Protein AF-A0A9D1XQT3-F1 (afdb_monomer_lite)

Foldseek 3Di:
DDPDPDDLVVCCVVVVDDSVVVVCCCCPPNVCLVVDPCNVPPVVPDDDPVNDDPDDDPPPPPPD

Radius of gyration: 16.15 Å; chains: 1; bounding box: 36×18×39 Å

Sequence (64 aa):
METSPVTCRTLETFYHINAHTFEKQYKETLSGFRDWDQLDHADSWLLFPENIGPRLAIDESSLS

Structure (mmCIF, N/CA/C/O backbone):
data_AF-A0A9D1XQT3-F1
#
_entry.id   AF-A0A9D1XQT3-F1
#
loop_
_atom_site.group_PDB
_atom_site.id
_atom_site.type_symbol
_atom_site.label_atom_id
_atom_site.label_alt_id
_atom_site.label_comp_id
_atom_site.label_asym_id
_atom_site.label_entity_id
_atom_site.label_seq_id
_atom_site.pdbx_PDB_ins_code
_atom_site.Cartn_x
_atom_site.Cartn_y
_atom_site.Cartn_z
_atom_site.occupancy
_atom_site.B_iso_or_equiv
_atom_site.auth_seq_id
_atom_site.auth_comp_id
_atom_site.auth_asym_id
_atom_site.auth_atom_id
_atom_site.pdbx_PDB_model_num
ATOM 1 N N . MET A 1 1 ? 21.345 -3.430 6.162 1.00 48.03 1 MET A N 1
ATOM 2 C CA . MET A 1 1 ? 19.902 -3.401 6.464 1.00 48.03 1 MET A CA 1
ATOM 3 C C . MET A 1 1 ? 19.465 -1.981 6.174 1.00 48.03 1 MET A C 1
ATOM 5 O O . MET A 1 1 ? 20.027 -1.081 6.782 1.00 48.03 1 MET A O 1
ATOM 9 N N . GLU A 1 2 ? 18.646 -1.783 5.142 1.00 44.53 2 GLU A N 1
ATOM 10 C CA . GLU A 1 2 ? 18.252 -0.453 4.654 1.00 44.53 2 GLU A CA 1
ATOM 11 C C . GLU A 1 2 ? 17.596 0.349 5.789 1.00 44.53 2 GLU A C 1
ATOM 13 O O . GLU A 1 2 ? 16.628 -0.103 6.396 1.00 44.53 2 GLU A O 1
ATOM 18 N N . THR A 1 3 ? 18.178 1.502 6.125 1.00 57.16 3 THR A N 1
ATOM 19 C CA . THR A 1 3 ? 17.808 2.341 7.281 1.00 57.16 3 THR A CA 1
ATOM 20 C C . THR A 1 3 ? 16.882 3.501 6.920 1.00 57.16 3 THR A C 1
ATOM 22 O O . THR A 1 3 ? 16.460 4.237 7.809 1.00 57.16 3 THR A O 1
ATOM 25 N N . SER A 1 4 ? 16.561 3.684 5.636 1.00 61.28 4 SER A N 1
ATOM 26 C CA . SER A 1 4 ? 15.632 4.720 5.176 1.00 61.28 4 SER A CA 1
ATOM 27 C C . SER A 1 4 ? 14.276 4.128 4.797 1.00 61.28 4 SER A C 1
ATOM 29 O O . SER A 1 4 ? 14.235 3.065 4.176 1.00 61.28 4 SER A O 1
ATOM 31 N N . PRO A 1 5 ? 13.162 4.809 5.125 1.00 61.31 5 PRO A N 1
ATOM 32 C CA . PRO A 1 5 ? 11.839 4.389 4.685 1.00 61.31 5 PRO A CA 1
ATOM 33 C C . PRO A 1 5 ? 11.788 4.365 3.152 1.00 61.31 5 PRO A C 1
ATOM 35 O O . PRO A 1 5 ? 11.929 5.397 2.493 1.00 61.31 5 PRO A O 1
ATOM 38 N N . VAL A 1 6 ? 11.606 3.169 2.587 1.00 65.44 6 VAL A N 1
ATOM 39 C CA . VAL A 1 6 ? 11.474 2.975 1.141 1.00 65.44 6 VAL A CA 1
ATOM 40 C C . VAL A 1 6 ? 10.077 3.432 0.737 1.00 65.44 6 VAL A C 1
ATOM 42 O O . VAL A 1 6 ? 9.074 2.831 1.108 1.00 65.44 6 VAL A O 1
ATOM 45 N N . THR A 1 7 ? 10.012 4.518 -0.023 1.00 70.06 7 THR A N 1
ATOM 46 C CA . THR A 1 7 ? 8.779 5.004 -0.652 1.00 70.06 7 THR A CA 1
ATOM 47 C C . THR A 1 7 ? 8.797 4.672 -2.146 1.00 70.06 7 THR A C 1
ATOM 49 O O . THR A 1 7 ? 9.849 4.367 -2.716 1.00 70.06 7 THR A O 1
ATOM 52 N N . CYS A 1 8 ? 7.665 4.794 -2.843 1.00 69.62 8 CYS A N 1
ATOM 53 C CA . CYS A 1 8 ? 7.643 4.653 -4.307 1.00 69.62 8 CYS A CA 1
ATOM 54 C C . CYS A 1 8 ? 8.657 5.587 -5.007 1.00 69.62 8 CYS A C 1
ATOM 56 O O . CYS A 1 8 ? 9.177 5.250 -6.067 1.00 69.62 8 CYS A O 1
ATOM 58 N N . ARG A 1 9 ? 9.017 6.719 -4.382 1.00 71.06 9 ARG A N 1
ATOM 59 C CA . ARG A 1 9 ? 10.024 7.668 -4.891 1.00 71.06 9 ARG A CA 1
ATOM 60 C C . ARG A 1 9 ? 11.457 7.146 -4.831 1.00 71.06 9 ARG A C 1
ATOM 62 O O . ARG A 1 9 ? 12.262 7.484 -5.690 1.00 71.06 9 ARG A O 1
ATOM 69 N N . THR A 1 10 ? 11.792 6.302 -3.856 1.00 81.31 10 THR A N 1
ATOM 70 C CA . THR A 1 10 ? 13.116 5.658 -3.843 1.00 81.31 10 THR A CA 1
ATOM 71 C C . THR A 1 10 ? 13.268 4.687 -5.016 1.00 81.31 10 THR A C 1
ATOM 73 O O . THR A 1 10 ? 14.336 4.640 -5.620 1.00 81.31 10 THR A O 1
ATOM 76 N N . LEU A 1 11 ? 12.195 3.997 -5.425 1.00 81.38 11 LEU A N 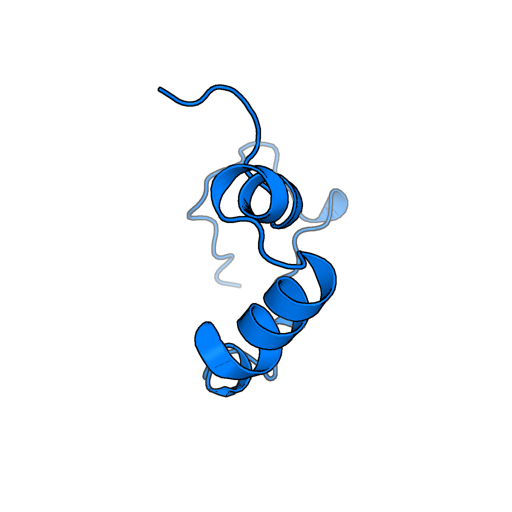1
ATOM 77 C CA . LEU A 1 11 ? 12.222 3.090 -6.582 1.00 81.38 11 LEU A CA 1
ATOM 78 C C . LEU A 1 11 ? 12.487 3.824 -7.903 1.00 81.38 11 LEU A C 1
ATOM 80 O O . LEU A 1 11 ? 13.177 3.286 -8.764 1.00 81.38 11 LEU A O 1
ATOM 84 N N . GLU A 1 12 ? 12.009 5.061 -8.044 1.00 86.94 12 GLU A N 1
ATOM 85 C CA . GLU A 1 12 ? 12.320 5.906 -9.203 1.00 86.94 12 GLU A CA 1
ATOM 86 C C . GLU A 1 12 ? 13.824 6.137 -9.368 1.00 86.94 12 GLU A C 1
ATOM 88 O O . GLU A 1 12 ? 14.339 6.062 -10.481 1.00 86.94 12 GLU A O 1
ATOM 93 N N . THR A 1 13 ? 14.551 6.331 -8.267 1.00 83.00 13 THR A N 1
ATOM 94 C CA . THR A 1 13 ? 16.004 6.552 -8.315 1.00 83.00 13 THR A CA 1
ATOM 95 C C . THR A 1 13 ? 16.768 5.274 -8.672 1.00 83.00 13 THR A C 1
ATOM 97 O O . THR A 1 13 ? 17.691 5.328 -9.478 1.00 83.00 13 THR A O 1
ATOM 100 N N . PHE A 1 14 ? 16.384 4.126 -8.102 1.00 85.56 14 PHE A N 1
ATOM 101 C CA . PHE A 1 14 ? 17.098 2.857 -8.307 1.00 85.56 14 PHE A CA 1
ATOM 102 C C . PHE A 1 14 ? 16.791 2.183 -9.646 1.00 85.56 14 PHE A C 1
ATOM 104 O O . PHE A 1 14 ? 17.667 1.546 -10.225 1.00 85.56 14 PHE A O 1
ATOM 111 N N . TYR A 1 15 ? 15.552 2.304 -10.124 1.00 86.69 15 TYR A N 1
ATOM 112 C CA . TYR A 1 15 ? 15.074 1.596 -11.312 1.00 86.69 15 TYR A CA 1
ATOM 113 C C . TYR A 1 15 ? 14.790 2.521 -12.497 1.00 8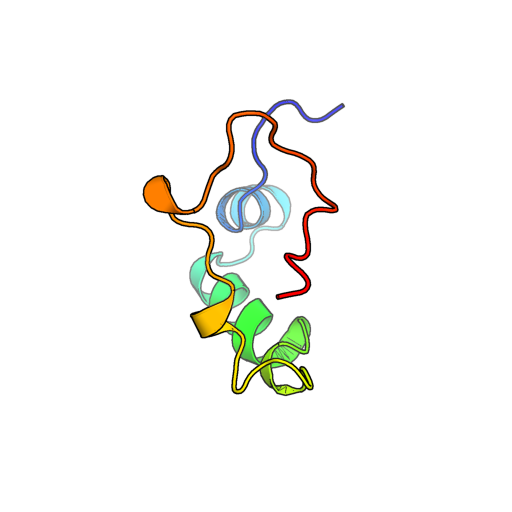6.69 15 TYR A C 1
ATOM 115 O O . TYR A 1 15 ? 14.371 2.041 -13.548 1.00 86.69 15 TYR A O 1
ATOM 123 N N . HIS A 1 16 ? 15.012 3.832 -12.348 1.00 87.94 16 HIS A N 1
ATOM 124 C CA . HIS A 1 16 ? 14.756 4.839 -13.383 1.00 87.94 16 HIS A CA 1
ATOM 125 C C . HIS A 1 16 ? 13.315 4.801 -13.922 1.00 87.94 16 HIS A C 1
ATOM 127 O O . HIS A 1 16 ? 13.061 5.028 -15.105 1.00 87.94 16 HIS A O 1
ATOM 133 N N . ILE A 1 17 ? 12.362 4.501 -13.038 1.00 88.50 17 ILE A N 1
ATOM 134 C CA . ILE A 1 17 ? 10.927 4.456 -13.335 1.00 88.50 17 ILE A CA 1
ATOM 135 C C . ILE A 1 17 ? 10.242 5.727 -12.843 1.00 88.50 17 ILE A C 1
ATOM 137 O O . ILE A 1 17 ? 10.658 6.318 -11.859 1.00 88.50 17 ILE A O 1
ATOM 141 N N . ASN A 1 18 ? 9.141 6.137 -13.466 1.00 91.00 18 ASN A N 1
ATOM 142 C CA . ASN A 1 18 ? 8.362 7.265 -12.958 1.00 91.00 18 ASN A CA 1
ATOM 143 C C . ASN A 1 18 ? 7.564 6.850 -11.704 1.00 91.00 18 ASN A C 1
ATOM 145 O O . ASN A 1 18 ? 6.629 6.051 -11.825 1.00 91.00 18 ASN A 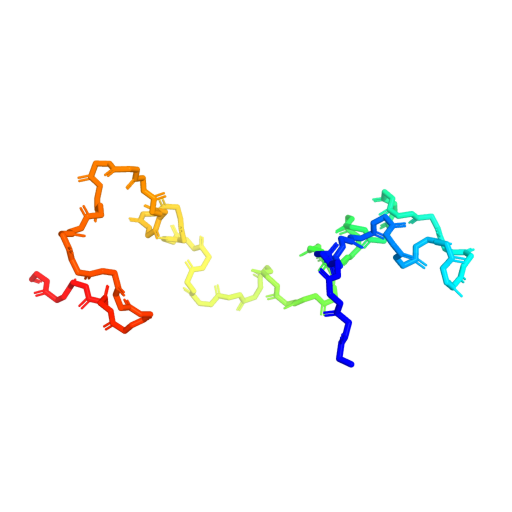O 1
ATOM 149 N N . ALA A 1 19 ? 7.881 7.401 -10.521 1.00 89.19 19 ALA A N 1
ATOM 150 C CA . ALA A 1 19 ? 7.245 6.979 -9.266 1.00 89.19 19 ALA A CA 1
ATOM 151 C C . ALA A 1 19 ? 5.733 7.212 -9.254 1.00 89.19 19 ALA A C 1
ATOM 153 O O . ALA A 1 19 ? 4.994 6.360 -8.776 1.00 89.19 19 ALA A O 1
ATOM 154 N N . HIS A 1 20 ? 5.260 8.333 -9.804 1.00 89.56 20 HIS A N 1
ATOM 155 C CA . HIS A 1 20 ? 3.834 8.672 -9.810 1.00 89.56 20 HIS A CA 1
ATOM 156 C C . HIS A 1 20 ? 3.010 7.681 -10.647 1.00 89.56 20 HIS A C 1
ATOM 158 O O . HIS A 1 20 ? 1.939 7.228 -10.244 1.00 89.56 20 HIS A O 1
ATOM 164 N N . THR A 1 21 ? 3.530 7.302 -11.815 1.00 92.19 21 THR A N 1
ATOM 165 C CA . THR A 1 21 ? 2.901 6.288 -12.669 1.00 92.19 21 THR A CA 1
ATOM 166 C C . THR A 1 21 ? 2.945 4.922 -11.998 1.00 92.19 21 THR A C 1
ATOM 168 O O . THR A 1 21 ? 1.942 4.210 -12.000 1.00 92.19 21 THR A O 1
ATOM 171 N N . PHE A 1 22 ? 4.083 4.573 -11.393 1.00 90.62 22 PHE A N 1
ATOM 172 C CA . PHE A 1 22 ? 4.245 3.310 -10.685 1.00 90.62 22 PHE A CA 1
ATOM 173 C C . PHE A 1 22 ? 3.306 3.195 -9.482 1.00 90.62 22 PHE A C 1
ATOM 175 O O . PHE A 1 22 ? 2.652 2.174 -9.336 1.00 90.62 22 PHE A O 1
ATOM 182 N N . GLU A 1 23 ? 3.165 4.239 -8.668 1.00 91.06 23 GLU A N 1
ATOM 183 C CA . GLU A 1 23 ? 2.260 4.267 -7.515 1.00 91.06 23 GLU A CA 1
ATOM 184 C C . GLU A 1 23 ? 0.808 4.005 -7.933 1.00 91.06 23 GLU A C 1
ATOM 186 O O . GLU A 1 23 ? 0.132 3.148 -7.360 1.00 91.06 23 GLU A O 1
ATOM 191 N N . LYS A 1 24 ? 0.354 4.672 -9.002 1.00 92.31 24 LYS A N 1
ATOM 192 C CA . LYS A 1 24 ? -0.980 4.441 -9.561 1.00 92.31 24 LYS A CA 1
ATOM 193 C C . LYS A 1 24 ? -1.141 3.007 -10.066 1.00 92.31 24 LYS A C 1
ATOM 195 O O . LYS A 1 24 ? -2.135 2.365 -9.750 1.00 92.31 24 LYS A O 1
ATOM 200 N N . GLN A 1 25 ? -0.180 2.495 -10.834 1.00 93.31 25 GLN A N 1
ATOM 201 C CA . GLN A 1 25 ? -0.230 1.121 -11.351 1.00 93.31 25 GLN A CA 1
ATOM 202 C C . GLN A 1 25 ? -0.173 0.081 -10.232 1.00 93.31 25 GLN A C 1
ATOM 204 O O . GLN A 1 25 ? -0.861 -0.935 -10.295 1.00 93.31 25 GLN A O 1
ATOM 209 N N . TYR A 1 26 ? 0.609 0.342 -9.189 1.00 91.25 26 TYR A N 1
ATOM 210 C CA . TYR A 1 26 ? 0.718 -0.546 -8.048 1.00 91.25 26 TYR A CA 1
ATOM 211 C C . TYR A 1 26 ? -0.627 -0.679 -7.339 1.00 91.25 26 TYR A C 1
ATOM 213 O O . TYR A 1 26 ? -1.113 -1.792 -7.161 1.00 91.25 26 TYR A O 1
ATOM 221 N N . LYS A 1 27 ? -1.283 0.441 -7.021 1.00 89.94 27 LYS A N 1
ATOM 222 C CA . LYS A 1 27 ? -2.604 0.426 -6.385 1.00 89.94 27 LYS A CA 1
ATOM 223 C C . LYS A 1 27 ? -3.687 -0.179 -7.280 1.00 89.94 27 LYS A C 1
ATOM 225 O O . LYS A 1 27 ? -4.473 -0.994 -6.820 1.00 89.94 27 LYS A O 1
ATOM 230 N N . GLU A 1 28 ? -3.756 0.240 -8.538 1.00 94.06 28 GLU A N 1
ATOM 231 C CA . GLU A 1 28 ? -4.913 -0.063 -9.387 1.00 94.06 28 GLU A CA 1
ATOM 232 C C . GLU A 1 28 ? -4.809 -1.407 -10.116 1.00 94.06 28 GLU A C 1
ATOM 234 O O . GLU A 1 28 ? -5.837 -1.951 -10.509 1.00 94.06 28 GLU A O 1
ATOM 239 N N . THR A 1 29 ? -3.596 -1.947 -10.285 1.00 93.56 29 THR A N 1
ATOM 240 C CA . THR A 1 29 ? -3.360 -3.120 -11.142 1.00 93.56 29 THR A CA 1
ATOM 241 C C . THR A 1 29 ? -2.490 -4.193 -10.482 1.00 93.56 29 THR A C 1
ATOM 243 O O . THR A 1 29 ? -2.800 -5.372 -10.592 1.00 93.56 29 THR A O 1
ATOM 246 N N . LEU A 1 30 ? -1.375 -3.830 -9.831 1.00 93.19 30 LEU A N 1
ATOM 247 C CA . LEU A 1 30 ? -0.345 -4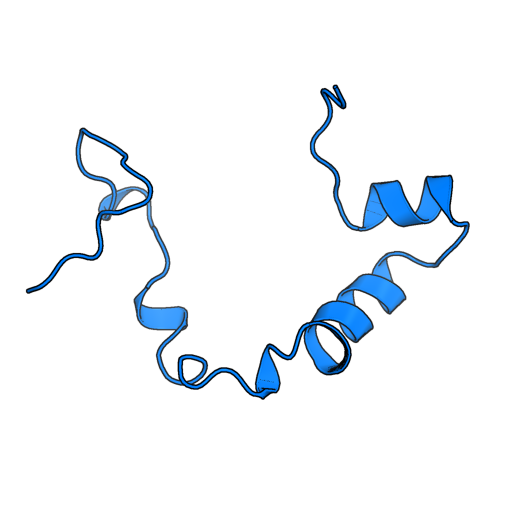.818 -9.449 1.00 93.19 30 LEU A CA 1
ATOM 248 C C . LEU A 1 30 ? -0.515 -5.402 -8.042 1.00 93.19 30 LEU A C 1
ATOM 250 O O . LEU A 1 30 ? -0.124 -6.539 -7.804 1.00 93.19 30 LEU A O 1
ATOM 254 N N . SER A 1 31 ? -1.046 -4.624 -7.101 1.00 92.12 31 SER A N 1
ATOM 255 C CA . SER A 1 31 ? -1.158 -5.025 -5.690 1.00 92.12 31 SER A CA 1
ATOM 256 C C . SER A 1 31 ? -2.357 -5.928 -5.396 1.00 92.12 31 SER A C 1
ATOM 258 O O . SER A 1 31 ? -2.467 -6.435 -4.282 1.00 92.12 31 SER A O 1
ATOM 260 N N . GLY A 1 32 ? -3.276 -6.090 -6.356 1.00 94.31 32 GLY A N 1
ATOM 261 C CA . GLY A 1 32 ? -4.551 -6.779 -6.139 1.00 94.31 32 GLY A CA 1
ATOM 262 C C . GLY A 1 32 ? -5.493 -6.041 -5.183 1.00 94.31 32 GLY A C 1
ATOM 263 O O . GLY A 1 32 ? -6.488 -6.610 -4.759 1.00 94.31 32 GLY A O 1
ATOM 264 N N . PHE A 1 33 ? -5.209 -4.778 -4.836 1.00 91.31 33 PHE A N 1
ATOM 265 C CA . PHE A 1 33 ? -6.016 -3.985 -3.900 1.00 91.31 33 PHE A CA 1
ATOM 266 C C . PHE A 1 33 ? -7.503 -3.930 -4.281 1.00 91.31 33 PHE A C 1
ATOM 268 O O . PHE A 1 33 ? -8.368 -3.914 -3.412 1.00 91.31 33 PHE A O 1
ATOM 275 N N . ARG A 1 34 ? -7.811 -3.918 -5.583 1.00 93.44 34 ARG A N 1
ATOM 276 C CA . ARG A 1 34 ? -9.191 -3.906 -6.091 1.00 93.44 34 ARG A CA 1
ATOM 277 C C . ARG A 1 34 ? -9.936 -5.228 -5.898 1.00 93.44 34 ARG A C 1
ATOM 279 O O . ARG A 1 34 ? -11.160 -5.213 -5.938 1.00 93.44 34 ARG A O 1
ATOM 286 N N . ASP A 1 35 ? -9.210 -6.312 -5.659 1.00 94.62 35 ASP A N 1
ATOM 287 C CA . ASP A 1 35 ? -9.745 -7.663 -5.492 1.00 94.62 35 ASP A CA 1
ATOM 288 C C . ASP A 1 35 ? -9.788 -8.092 -4.016 1.00 94.62 35 ASP A C 1
ATOM 290 O O . ASP A 1 35 ? -10.079 -9.246 -3.715 1.00 94.62 35 ASP A O 1
ATOM 294 N N . TRP A 1 36 ? -9.454 -7.199 -3.079 1.00 93.25 36 TRP A N 1
ATOM 295 C CA . TRP A 1 36 ? -9.508 -7.517 -1.654 1.00 93.25 36 TRP A CA 1
ATOM 296 C C . TRP A 1 36 ? -10.952 -7.739 -1.205 1.00 93.25 36 TRP A C 1
ATOM 298 O O . TRP A 1 36 ? -11.780 -6.838 -1.323 1.00 93.25 36 TRP A O 1
ATOM 308 N N . ASP A 1 37 ? -11.218 -8.880 -0.566 1.00 95.38 37 ASP A N 1
ATOM 309 C CA . ASP A 1 37 ? -12.507 -9.157 0.090 1.00 95.38 37 ASP A CA 1
ATOM 310 C C . ASP A 1 37 ? -12.855 -8.087 1.144 1.00 95.38 37 ASP A C 1
ATOM 312 O O . ASP A 1 37 ? -14.019 -7.870 1.479 1.00 95.38 37 ASP A O 1
ATOM 316 N N . GLN A 1 38 ? -11.833 -7.409 1.681 1.00 90.62 38 GLN A N 1
ATOM 317 C CA . GLN A 1 38 ? -11.972 -6.361 2.687 1.00 90.62 38 GLN A CA 1
ATOM 318 C C . GLN A 1 38 ? -12.156 -4.956 2.112 1.00 90.62 38 GLN A C 1
ATOM 320 O O . GLN A 1 38 ? -12.356 -4.022 2.882 1.00 90.62 38 GLN A O 1
ATOM 325 N N . LEU A 1 39 ? -12.096 -4.773 0.788 1.00 91.00 39 LEU A N 1
ATOM 326 C CA . LEU A 1 39 ? -12.094 -3.446 0.167 1.00 91.00 39 LEU A CA 1
ATOM 327 C C . LEU A 1 39 ? -13.293 -2.586 0.598 1.00 91.00 39 LEU A C 1
ATOM 329 O O . LEU A 1 39 ? -13.113 -1.407 0.898 1.00 91.00 39 LEU A O 1
ATOM 333 N N . ASP A 1 40 ? -14.479 -3.192 0.687 1.00 93.94 40 ASP A N 1
ATOM 334 C CA . ASP A 1 40 ? -15.733 -2.514 1.045 1.00 93.94 40 ASP A CA 1
ATOM 335 C C . ASP A 1 40 ? -15.762 -1.971 2.481 1.00 93.94 40 ASP A C 1
ATOM 337 O O . ASP A 1 40 ? -16.541 -1.068 2.770 1.00 93.94 40 ASP A O 1
ATOM 341 N N . HIS A 1 41 ? -14.938 -2.517 3.382 1.00 89.62 41 HIS A N 1
ATOM 342 C CA . HIS A 1 41 ? -14.873 -2.105 4.790 1.00 89.62 41 HIS A CA 1
ATOM 343 C C . HIS A 1 41 ? -13.469 -1.678 5.233 1.00 89.62 41 HIS A C 1
ATOM 345 O O . HIS A 1 41 ? -13.221 -1.484 6.423 1.00 89.62 41 HIS A O 1
ATOM 351 N N . ALA A 1 42 ? -12.532 -1.528 4.295 1.00 87.38 42 ALA A N 1
ATOM 352 C CA . ALA A 1 42 ? -11.144 -1.198 4.599 1.00 87.38 42 ALA A CA 1
ATOM 353 C C . ALA A 1 42 ? -11.007 0.176 5.279 1.00 87.38 42 ALA A C 1
ATOM 355 O O . ALA A 1 42 ? -10.100 0.396 6.080 1.00 87.38 42 ALA A O 1
ATOM 356 N N . ASP A 1 43 ? -11.920 1.100 4.982 1.00 87.31 43 ASP A N 1
ATOM 357 C CA . ASP A 1 43 ? -11.998 2.425 5.598 1.00 87.31 43 ASP A CA 1
ATOM 358 C C . ASP A 1 43 ? -12.379 2.378 7.085 1.00 87.31 43 ASP A C 1
ATOM 360 O O . ASP A 1 43 ? -11.972 3.239 7.866 1.00 87.31 43 ASP A O 1
ATOM 364 N N . SER A 1 44 ? -13.106 1.342 7.494 1.00 86.19 44 SER A N 1
ATOM 365 C CA . SER A 1 44 ? -13.571 1.151 8.865 1.00 86.19 44 SER A CA 1
ATOM 366 C C . SER A 1 44 ? -12.442 0.729 9.809 1.00 86.19 44 SER A C 1
ATOM 368 O O . SER A 1 44 ? -12.596 0.819 11.025 1.00 86.19 44 SER A O 1
ATOM 370 N N . TRP A 1 45 ? -11.316 0.246 9.272 1.00 77.62 45 TRP A N 1
ATOM 371 C CA . TRP A 1 45 ? -10.173 -0.271 10.040 1.00 77.62 45 TRP A CA 1
ATOM 372 C C . TRP A 1 45 ? -8.958 0.667 9.994 1.00 77.62 45 TRP A C 1
ATOM 374 O O . TRP A 1 45 ? -7.835 0.273 10.312 1.00 77.62 45 TRP A O 1
ATOM 384 N N . LEU A 1 46 ? -9.168 1.926 9.599 1.00 82.69 46 LEU A N 1
ATOM 385 C CA . LEU A 1 46 ? -8.133 2.949 9.671 1.00 82.69 46 LEU A CA 1
ATOM 386 C C . LEU A 1 46 ? -7.762 3.227 11.135 1.00 82.69 46 LEU A C 1
ATOM 388 O O . LEU A 1 46 ? -8.616 3.490 11.981 1.00 82.69 46 LEU A O 1
ATOM 392 N N . LEU A 1 47 ? -6.462 3.187 11.429 1.00 77.44 47 LEU A N 1
ATOM 393 C CA . LEU A 1 47 ? -5.930 3.539 12.742 1.00 77.44 47 LEU A CA 1
ATOM 394 C C . LEU A 1 47 ? -5.809 5.058 12.860 1.00 77.44 47 LEU A C 1
ATOM 396 O O . LEU A 1 47 ? -4.979 5.678 12.193 1.00 77.44 47 LEU A O 1
ATOM 400 N N . PHE A 1 48 ? -6.605 5.644 13.748 1.00 81.94 48 PHE A N 1
ATOM 401 C CA . PHE A 1 48 ? -6.457 7.034 14.173 1.00 81.94 48 PHE A CA 1
ATOM 402 C C . PHE A 1 48 ? -5.749 7.107 15.531 1.00 81.94 48 PHE A C 1
ATOM 404 O O . PHE A 1 48 ? -5.782 6.130 16.285 1.00 81.94 48 PHE A O 1
ATOM 411 N N . PRO A 1 49 ? -5.116 8.241 15.880 1.00 80.81 49 PRO A N 1
ATOM 412 C CA . PRO A 1 49 ? -4.511 8.432 17.198 1.00 80.81 49 PRO A CA 1
ATOM 413 C C . PRO A 1 49 ? -5.459 8.109 18.361 1.00 80.81 49 PRO A C 1
ATOM 415 O O . PRO A 1 49 ? -5.028 7.590 19.385 1.00 80.81 49 PRO A O 1
ATOM 418 N N . GLU A 1 50 ? -6.753 8.370 18.185 1.00 79.56 50 GLU A N 1
ATOM 419 C CA . GLU A 1 50 ? -7.812 8.109 19.160 1.00 79.56 50 GLU A CA 1
ATOM 420 C C . GLU A 1 50 ? -8.135 6.612 19.313 1.00 79.56 50 GLU A C 1
ATOM 422 O O . GLU A 1 50 ? -8.651 6.196 20.349 1.00 79.56 50 GLU A O 1
ATOM 427 N N . ASN A 1 51 ? -7.811 5.797 18.305 1.00 69.62 51 ASN A N 1
ATOM 428 C CA . ASN A 1 51 ? -8.031 4.349 18.272 1.00 69.62 51 ASN A CA 1
ATOM 429 C C . ASN A 1 51 ? -6.821 3.556 18.796 1.00 69.62 51 ASN A C 1
ATOM 431 O O . ASN A 1 51 ? -6.860 2.328 18.835 1.00 69.62 51 ASN A O 1
ATOM 435 N N . ILE A 1 52 ? -5.740 4.238 19.187 1.00 76.69 52 ILE A N 1
ATOM 436 C CA . ILE A 1 52 ? -4.510 3.612 19.672 1.00 76.69 52 ILE A CA 1
ATOM 437 C C . ILE A 1 52 ? -4.576 3.443 21.191 1.00 76.69 52 ILE A C 1
ATOM 439 O O . ILE A 1 52 ? -4.504 4.404 21.960 1.00 76.69 52 ILE A O 1
ATOM 443 N N . GLY A 1 53 ? -4.671 2.188 21.634 1.00 73.81 53 GLY A N 1
ATOM 444 C CA . GLY A 1 53 ? -4.496 1.833 23.036 1.00 73.81 53 GLY A CA 1
ATOM 445 C C . GLY A 1 53 ? -3.056 2.081 23.521 1.00 73.81 53 GLY A C 1
ATOM 446 O O . GLY A 1 53 ? -2.119 2.150 22.726 1.00 73.81 53 GLY A O 1
ATOM 447 N N . PRO A 1 54 ? -2.822 2.153 24.845 1.00 72.62 54 PRO A N 1
ATOM 448 C CA . PRO A 1 54 ? -1.496 2.408 25.424 1.00 72.62 54 PRO A CA 1
ATOM 449 C C . PRO A 1 54 ? -0.445 1.320 25.125 1.00 72.62 54 PRO A C 1
ATOM 451 O O . PRO A 1 54 ? 0.719 1.473 25.495 1.00 72.62 54 PRO A O 1
ATOM 454 N N . ARG A 1 55 ? -0.834 0.209 24.486 1.00 66.75 55 ARG A N 1
ATOM 455 C CA . ARG A 1 55 ? 0.043 -0.888 24.069 1.00 66.75 55 ARG A CA 1
ATOM 456 C C . ARG A 1 55 ? -0.209 -1.188 22.592 1.00 66.75 55 ARG A C 1
ATOM 458 O O . ARG A 1 55 ? -1.127 -1.922 22.271 1.00 66.75 55 ARG A O 1
ATOM 465 N N . LEU A 1 56 ? 0.611 -0.623 21.708 1.00 61.97 56 LEU A N 1
ATOM 466 C CA . LEU A 1 56 ? 0.510 -0.864 20.269 1.00 61.97 56 LEU A CA 1
ATOM 467 C C . LEU A 1 56 ? 1.113 -2.239 19.932 1.00 61.97 56 LEU A C 1
ATOM 469 O O . LEU A 1 56 ? 2.332 -2.412 19.993 1.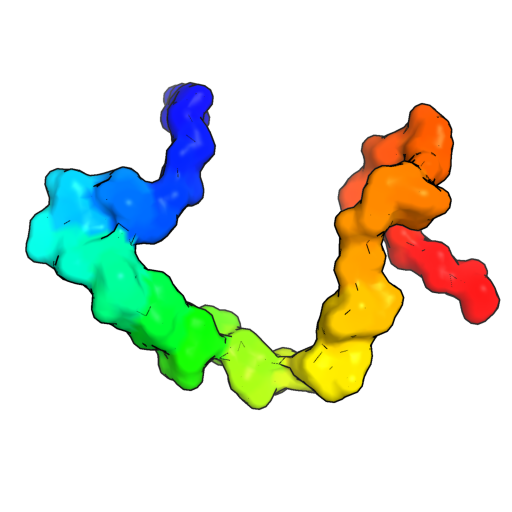00 61.97 56 LEU A O 1
ATOM 473 N N . ALA A 1 57 ? 0.276 -3.214 19.586 1.00 59.53 57 ALA A N 1
ATOM 474 C CA . ALA A 1 57 ? 0.706 -4.491 19.020 1.00 59.53 57 ALA A CA 1
ATOM 475 C C . ALA A 1 57 ? 0.077 -4.668 17.632 1.00 59.53 57 ALA A C 1
ATOM 477 O O . ALA A 1 57 ? -1.086 -4.340 17.431 1.00 59.53 57 ALA A O 1
ATOM 478 N N . ILE A 1 58 ? 0.842 -5.203 16.674 1.00 57.31 58 ILE A N 1
ATOM 479 C CA . ILE A 1 58 ? 0.415 -5.402 15.271 1.00 57.31 58 ILE A CA 1
ATOM 480 C C . ILE A 1 58 ? -0.778 -6.386 15.146 1.00 57.31 58 ILE A C 1
ATOM 482 O O . ILE A 1 58 ? -1.378 -6.482 14.083 1.00 57.31 58 ILE A O 1
ATOM 486 N N . ASP A 1 59 ? -1.156 -7.070 16.229 1.00 50.81 59 ASP A N 1
ATOM 487 C CA . ASP A 1 59 ? -2.222 -8.083 16.275 1.00 50.81 59 ASP A CA 1
ATOM 488 C C . ASP A 1 59 ? -3.482 -7.647 17.054 1.00 50.81 59 ASP A C 1
ATOM 490 O O . ASP A 1 59 ? -4.357 -8.460 17.338 1.00 50.81 59 ASP A O 1
ATOM 494 N N . GLU A 1 60 ? -3.634 -6.369 17.423 1.00 45.81 60 GLU A N 1
ATOM 495 C CA . GLU A 1 60 ? -4.912 -5.910 17.991 1.00 45.81 60 GLU A CA 1
ATOM 496 C C . GLU A 1 60 ? -5.967 -5.731 16.884 1.00 45.81 60 GLU A C 1
ATOM 498 O O . GLU A 1 60 ? -6.361 -4.626 16.523 1.00 45.81 60 GLU A O 1
ATOM 503 N N . SER A 1 61 ? -6.470 -6.850 16.358 1.00 52.31 61 SER A N 1
ATOM 50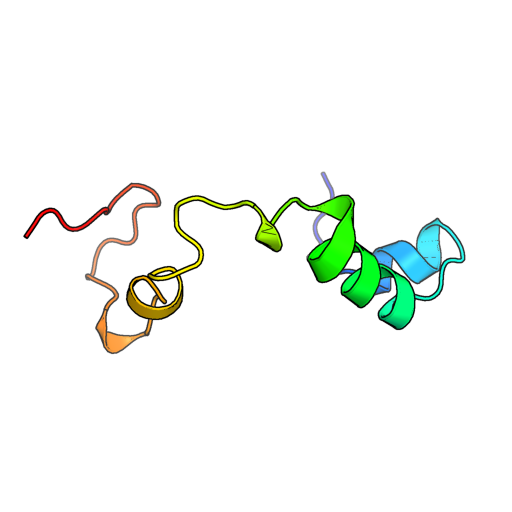4 C CA . SER A 1 61 ? -7.840 -6.883 15.852 1.00 52.31 61 SER A CA 1
ATOM 505 C C . SER A 1 61 ? -8.771 -6.791 17.065 1.00 52.31 61 SER A C 1
ATOM 507 O O . SER A 1 61 ? -8.885 -7.721 17.863 1.00 52.31 61 SER A O 1
ATOM 509 N N . SER A 1 62 ? -9.396 -5.629 17.273 1.00 46.91 62 SER A N 1
ATOM 510 C CA . SER A 1 62 ? -10.470 -5.513 18.265 1.00 46.91 62 SER A CA 1
ATOM 511 C C . SER A 1 62 ? -11.647 -6.375 17.812 1.00 46.91 62 SER A C 1
ATOM 513 O O . SER A 1 62 ? -12.430 -5.973 16.957 1.00 46.91 62 SER A O 1
ATOM 515 N N . LEU A 1 63 ? -11.762 -7.570 18.390 1.00 49.19 63 LEU A N 1
ATOM 516 C CA . LEU A 1 63 ? -13.002 -8.337 18.426 1.00 49.19 63 LEU A CA 1
ATOM 517 C C . LEU A 1 63 ? -13.935 -7.646 19.429 1.00 49.19 63 LEU A C 1
ATOM 519 O O . LEU A 1 63 ? -13.830 -7.877 20.635 1.00 49.19 63 LEU A O 1
ATOM 523 N N . SER A 1 64 ? -14.796 -6.755 18.934 1.00 49.16 64 SER A N 1
ATOM 524 C CA . SER A 1 64 ? -15.990 -6.294 19.657 1.00 49.16 64 SER A CA 1
ATOM 525 C C . SER A 1 64 ? -17.124 -7.297 19.514 1.00 49.16 64 SER A C 1
ATOM 527 O O . SER A 1 64 ? -17.355 -7.705 18.350 1.00 49.16 64 SER A O 1
#

Secondary structure (DSSP, 8-state):
---S---HHHHHHHH---HHHHHHHIIIIIS-GGG-TTGGGGGGG---GGG--SS--TT-----

Organism: NCBI:txid2838722

pLDDT: mean 78.35, std 15.46, range [44.53, 95.38]